Protein AF-A0A554JLN6-F1 (afdb_monomer)

pLDDT: mean 87.77, std 11.0, range [39.47, 96.19]

Radius of gyration: 17.54 Å; Cα contacts (8 Å, |Δi|>4): 38; chains: 1; bounding box: 42×24×53 Å

Secondary structure (DSSP, 8-state):
---SHHHHHHHHHHHHHHHHHHHHHHHHHHHHHHHHHHTTT--HHHHHHHHHHHHHHHHHHHHTTSS-HHHHHHHHHHHHHHHS----

Solvent-accessible surface area (backbone atoms only — not comparable to full-atom values): 5034 Å² total; per-residue (Å²): 132,65,83,50,73,67,49,46,51,50,52,55,53,48,54,57,49,49,55,56,36,46,54,50,53,50,53,42,51,51,49,51,54,51,53,65,57,40,74,80,78,58,63,69,70,62,52,54,55,52,50,52,53,39,51,56,43,39,51,55,24,29,73,71,64,62,33,55,64,68,58,38,50,54,51,51,52,56,51,46,66,72,72,48,82,80,78,128

Mean predicted aligned error: 5.48 Å

Foldseek 3Di:
DDDDPVVVVVVVVVVVVVVVLVVLVVQLVVLVVVLVVCVVPHDLVVNVVSLVVSLVSLVVCCVSVSDPPVRSVVVNVVSCVVNPDDPD

Nearest PDB structures (foldseek):
  8v9l-assembly1_t  TM=9.583E-01  e=5.470E-03  Mycolicibacterium smegmatis MC2 155
  7kgb-assembly1_t  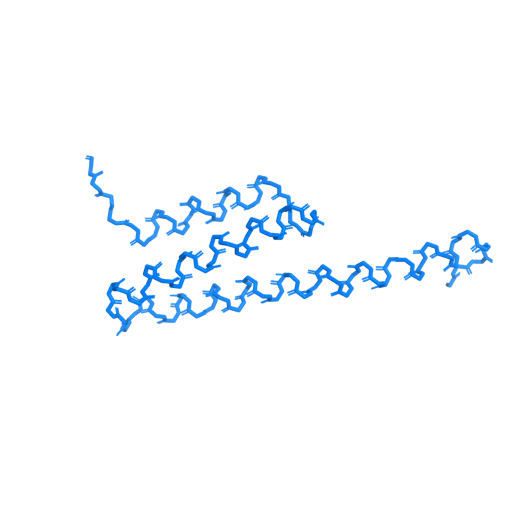TM=9.449E-01  e=4.851E-03  Mycobacterium tuberculosis H37Rv
  5zeb-assembly1_t  TM=9.173E-01  e=6.548E-03  Mycolicibacterium smegmatis MC2 155
  7boe-assembly1_T  TM=9.152E-01  e=7.383E-03  Escherichia coli K-12
  7sfr-assembly1_t  TM=9.378E-01  e=8.839E-03  Mycobacterium tuberculosis

Sequence (88 aa):
MPTTRSAKKAHRQSLQRKMRNNAHIHAYKKIIKVLLRLNNTAPRKDMQTVLSLLYKQLDKAAKTHALSRNKARRLKSRFAKRFLPTSV

Structure (mmCIF, N/CA/C/O backbone):
data_AF-A0A554JLN6-F1
#
_entry.id   AF-A0A554JLN6-F1
#
loop_
_atom_site.group_PDB
_atom_site.id
_atom_site.type_symbol
_atom_site.label_atom_id
_atom_site.label_alt_id
_atom_site.label_comp_id
_atom_site.label_asym_id
_atom_site.label_entity_id
_atom_site.label_seq_id
_atom_site.pdbx_PDB_ins_code
_atom_site.Cartn_x
_atom_site.Cartn_y
_atom_site.Cartn_z
_atom_site.occupancy
_atom_site.B_iso_or_equiv
_atom_site.auth_seq_id
_atom_site.auth_comp_id
_atom_site.auth_asym_id
_atom_site.auth_atom_id
_atom_site.pdbx_PDB_model_num
ATOM 1 N N . MET A 1 1 ? 6.329 1.693 -28.774 1.00 70.06 1 MET A N 1
ATOM 2 C CA . MET A 1 1 ? 7.070 0.535 -28.216 1.00 70.06 1 MET A CA 1
ATOM 3 C C . MET A 1 1 ? 8.527 0.928 -28.005 1.00 70.06 1 MET A C 1
ATOM 5 O O . MET A 1 1 ? 9.044 1.673 -28.826 1.00 70.06 1 MET A O 1
ATOM 9 N N . PRO A 1 2 ? 9.186 0.486 -26.923 1.00 84.62 2 PRO A N 1
ATOM 10 C CA . PRO A 1 2 ? 10.585 0.826 -26.671 1.00 84.62 2 PRO A CA 1
ATOM 11 C C . PRO A 1 2 ? 11.513 0.225 -27.737 1.00 84.62 2 PRO A C 1
ATOM 13 O O . PRO A 1 2 ? 11.471 -0.978 -27.998 1.00 84.62 2 PRO A O 1
ATOM 16 N N . THR A 1 3 ? 12.358 1.062 -28.334 1.00 91.44 3 THR A N 1
ATOM 17 C CA . THR A 1 3 ? 13.269 0.695 -29.430 1.00 91.44 3 THR A CA 1
ATOM 18 C C . THR A 1 3 ? 14.596 0.147 -28.903 1.00 91.44 3 THR A C 1
ATOM 20 O O . THR A 1 3 ? 15.039 -0.924 -29.321 1.00 91.44 3 THR A O 1
ATOM 23 N N . THR A 1 4 ? 15.184 0.800 -27.899 1.00 96.19 4 THR A N 1
ATOM 24 C CA . THR A 1 4 ? 16.460 0.397 -27.290 1.00 96.19 4 THR A CA 1
ATOM 25 C C . THR A 1 4 ? 16.316 -0.790 -26.326 1.00 96.19 4 THR A C 1
ATOM 27 O O . THR A 1 4 ? 15.275 -1.003 -25.691 1.00 96.19 4 THR A O 1
ATOM 30 N N . ARG A 1 5 ? 17.388 -1.584 -26.171 1.00 93.56 5 ARG A N 1
ATOM 31 C CA . ARG A 1 5 ? 17.421 -2.745 -25.254 1.00 93.56 5 ARG A CA 1
ATOM 32 C C . ARG A 1 5 ? 17.162 -2.341 -23.794 1.00 93.56 5 ARG A C 1
ATOM 34 O O . ARG A 1 5 ? 16.424 -3.032 -23.087 1.00 93.56 5 ARG A O 1
ATOM 41 N N . SER A 1 6 ? 17.716 -1.208 -23.357 1.00 93.81 6 SER A N 1
ATOM 42 C CA . SER A 1 6 ? 17.507 -0.649 -22.014 1.00 93.81 6 SER A CA 1
ATOM 43 C C . SER A 1 6 ? 16.048 -0.249 -21.785 1.00 93.81 6 SER A C 1
ATOM 45 O O . SER A 1 6 ? 15.465 -0.629 -20.767 1.00 93.81 6 SER A O 1
ATOM 47 N N . ALA A 1 7 ? 15.413 0.410 -22.759 1.00 95.19 7 ALA A N 1
ATOM 48 C CA . ALA A 1 7 ? 14.009 0.798 -22.669 1.00 95.19 7 ALA A CA 1
ATOM 49 C C . ALA A 1 7 ? 13.072 -0.423 -22.637 1.00 95.19 7 ALA A C 1
ATOM 51 O O . ALA A 1 7 ? 12.128 -0.459 -21.843 1.00 95.19 7 ALA A O 1
ATOM 52 N N . LYS A 1 8 ? 13.360 -1.475 -23.419 1.00 95.62 8 LYS A N 1
ATOM 53 C CA . LYS A 1 8 ? 12.610 -2.747 -23.366 1.00 95.62 8 LYS A CA 1
ATOM 54 C C . LYS A 1 8 ? 12.685 -3.385 -21.972 1.00 95.62 8 LYS A C 1
ATOM 56 O O . LYS A 1 8 ? 11.668 -3.848 -21.453 1.00 95.62 8 LYS A O 1
ATOM 61 N N . LYS A 1 9 ? 13.863 -3.377 -21.334 1.00 94.88 9 LYS A N 1
ATOM 62 C CA . LYS A 1 9 ? 14.048 -3.871 -19.955 1.00 94.88 9 LYS A CA 1
ATOM 63 C C . LYS A 1 9 ? 13.288 -3.014 -18.940 1.00 94.88 9 LYS A C 1
ATOM 65 O O . LYS A 1 9 ? 12.572 -3.567 -18.105 1.00 94.88 9 LYS A O 1
ATOM 70 N N . ALA A 1 10 ? 13.401 -1.691 -19.032 1.00 95.69 10 ALA A N 1
ATOM 71 C CA . ALA A 1 10 ? 12.700 -0.762 -18.150 1.00 95.69 10 ALA A CA 1
ATOM 72 C C . ALA A 1 10 ? 11.174 -0.936 -18.236 1.00 95.69 10 ALA A C 1
ATOM 74 O O . ALA A 1 10 ? 10.498 -0.970 -17.207 1.00 95.69 10 ALA A O 1
ATOM 75 N N . HIS A 1 11 ? 10.637 -1.150 -19.441 1.00 95.56 11 HIS A N 1
ATOM 76 C CA . HIS A 1 11 ? 9.217 -1.427 -19.646 1.00 95.56 11 HIS A CA 1
ATOM 77 C C . HIS A 1 11 ? 8.765 -2.699 -18.910 1.00 95.56 11 HIS A C 1
ATOM 79 O O . HIS A 1 11 ? 7.788 -2.661 -18.160 1.00 95.56 11 HIS A O 1
ATOM 85 N N . ARG A 1 12 ? 9.518 -3.806 -19.023 1.00 95.06 12 ARG A N 1
ATOM 86 C CA . ARG A 1 12 ? 9.219 -5.043 -18.271 1.00 95.06 12 ARG A CA 1
ATOM 87 C C . ARG A 1 12 ? 9.239 -4.821 -16.757 1.00 95.06 12 ARG A C 1
ATOM 89 O O . ARG A 1 12 ? 8.331 -5.263 -16.056 1.00 95.06 12 ARG A O 1
ATOM 96 N N . GLN A 1 13 ? 10.247 -4.108 -16.252 1.00 96.19 13 GLN A N 1
ATOM 97 C CA . GLN A 1 13 ? 10.351 -3.789 -14.824 1.00 96.19 13 GLN A CA 1
ATOM 98 C C . GLN A 1 13 ? 9.178 -2.925 -14.344 1.00 96.19 13 GLN A C 1
ATOM 100 O O . GLN A 1 13 ? 8.642 -3.163 -13.261 1.00 96.19 13 GLN A O 1
ATOM 105 N N . SER A 1 14 ? 8.762 -1.946 -15.150 1.00 95.50 14 SER A N 1
ATOM 106 C CA . SER A 1 14 ? 7.626 -1.071 -14.854 1.00 95.50 14 SER A CA 1
ATOM 107 C C . SER A 1 14 ? 6.323 -1.859 -14.720 1.00 95.50 14 SER A C 1
ATOM 109 O O . SER A 1 14 ? 5.618 -1.699 -13.724 1.00 95.50 14 SER A O 1
ATOM 111 N N . LEU A 1 15 ? 6.043 -2.784 -15.646 1.00 95.81 15 LEU A N 1
ATOM 112 C CA . LEU A 1 15 ? 4.848 -3.634 -15.591 1.00 95.81 15 LEU A CA 1
ATOM 113 C C . LEU A 1 15 ? 4.795 -4.474 -14.308 1.00 95.81 15 LEU A C 1
ATOM 115 O O . LEU A 1 15 ? 3.786 -4.468 -13.602 1.00 95.81 15 LEU A O 1
ATOM 119 N N . GLN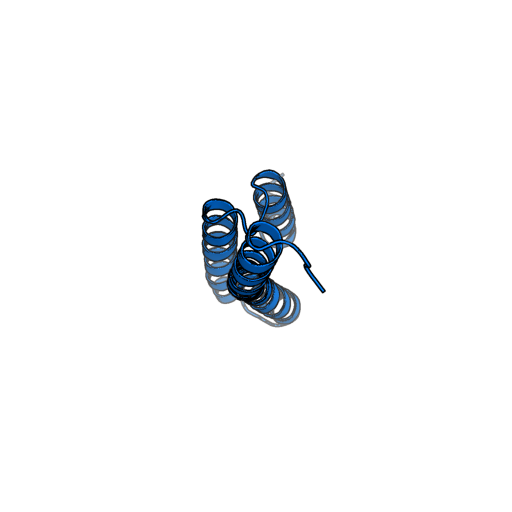 A 1 16 ? 5.901 -5.126 -13.944 1.00 96.00 16 GLN A N 1
ATOM 120 C CA . GLN A 1 16 ? 5.965 -5.924 -12.716 1.00 96.00 16 GLN A CA 1
ATOM 121 C C . GLN A 1 16 ? 5.797 -5.067 -11.452 1.00 96.00 16 GLN A C 1
ATOM 123 O O . GLN A 1 16 ? 5.095 -5.455 -10.515 1.00 96.00 16 GLN A O 1
ATOM 128 N N . ARG A 1 17 ? 6.416 -3.880 -11.414 1.00 95.56 17 ARG A N 1
ATOM 129 C CA . ARG A 1 17 ? 6.248 -2.924 -10.307 1.00 95.56 17 ARG A CA 1
ATOM 130 C C . ARG A 1 17 ? 4.803 -2.435 -10.216 1.00 95.56 17 ARG A C 1
ATOM 132 O O . ARG A 1 17 ? 4.257 -2.389 -9.117 1.00 95.56 17 ARG A O 1
ATOM 139 N N . LYS A 1 18 ? 4.166 -2.137 -11.352 1.00 95.62 18 LYS A N 1
ATOM 140 C CA . LYS A 1 18 ? 2.757 -1.729 -11.428 1.00 95.62 18 LYS A CA 1
ATOM 141 C C . LYS A 1 18 ? 1.840 -2.794 -10.834 1.00 95.62 18 LYS A C 1
ATOM 143 O O . LYS A 1 18 ? 0.994 -2.454 -10.014 1.00 95.62 18 LYS A O 1
ATOM 148 N N . MET A 1 19 ? 2.040 -4.068 -11.172 1.00 95.69 19 MET A N 1
ATOM 149 C CA . MET A 1 19 ? 1.247 -5.167 -10.606 1.00 95.69 19 MET A CA 1
ATOM 150 C C . MET A 1 19 ? 1.354 -5.231 -9.076 1.00 95.69 19 MET A C 1
ATOM 152 O O . MET A 1 19 ? 0.332 -5.246 -8.389 1.00 95.69 19 MET A O 1
ATOM 156 N N . ARG A 1 20 ? 2.578 -5.188 -8.530 1.00 94.44 20 ARG A N 1
ATOM 157 C CA . ARG A 1 20 ? 2.802 -5.210 -7.073 1.00 94.44 20 ARG A CA 1
ATOM 158 C C . ARG A 1 20 ? 2.203 -3.986 -6.375 1.00 94.44 20 ARG A C 1
ATOM 160 O O . ARG A 1 20 ? 1.508 -4.122 -5.370 1.00 94.44 20 ARG A O 1
ATOM 167 N N . ASN A 1 21 ? 2.405 -2.795 -6.935 1.00 94.25 21 ASN A N 1
ATOM 168 C CA . ASN A 1 21 ? 1.864 -1.557 -6.374 1.00 94.25 21 ASN A CA 1
ATOM 169 C C . ASN A 1 21 ? 0.334 -1.550 -6.396 1.00 94.25 21 ASN A C 1
ATOM 171 O O . ASN A 1 21 ? -0.292 -1.152 -5.413 1.00 94.25 21 ASN A O 1
ATOM 175 N N . ASN A 1 22 ? -0.277 -2.043 -7.475 1.00 95.31 22 ASN A N 1
ATOM 176 C CA . ASN A 1 22 ? -1.725 -2.165 -7.572 1.00 95.31 22 ASN A CA 1
ATOM 177 C C . ASN A 1 22 ? -2.278 -3.098 -6.492 1.00 95.31 22 ASN A C 1
ATOM 179 O O . ASN A 1 22 ? -3.260 -2.735 -5.849 1.00 95.31 22 ASN A O 1
ATOM 183 N N . ALA A 1 23 ? -1.633 -4.237 -6.218 1.00 94.25 23 ALA A N 1
ATOM 184 C CA . ALA A 1 23 ? -2.057 -5.140 -5.145 1.00 94.25 23 ALA A CA 1
ATOM 185 C C . ALA A 1 23 ? -2.115 -4.424 -3.781 1.00 94.25 23 ALA A C 1
ATOM 187 O O . ALA A 1 23 ? -3.141 -4.471 -3.098 1.00 94.25 23 ALA A O 1
ATOM 188 N N . HIS A 1 24 ? -1.070 -3.668 -3.424 1.00 92.44 24 HIS A N 1
ATOM 189 C CA . HIS A 1 24 ? -1.065 -2.853 -2.203 1.00 92.44 24 HIS A CA 1
ATOM 190 C C . HIS A 1 24 ? -2.153 -1.771 -2.215 1.00 92.44 24 HIS A C 1
ATOM 192 O O . HIS A 1 24 ? -2.834 -1.566 -1.208 1.00 92.44 24 HIS A O 1
ATOM 198 N N . ILE A 1 25 ? -2.350 -1.097 -3.354 1.00 91.88 25 ILE A N 1
ATOM 199 C CA . ILE A 1 25 ? -3.357 -0.041 -3.504 1.00 91.88 25 ILE A CA 1
ATOM 200 C C . ILE A 1 25 ? -4.775 -0.581 -3.330 1.00 91.88 25 ILE A C 1
ATOM 202 O O . ILE A 1 25 ? -5.588 0.020 -2.623 1.00 91.88 25 ILE A O 1
ATOM 206 N N . HIS A 1 26 ? -5.084 -1.709 -3.960 1.00 95.12 26 HIS A N 1
ATOM 207 C CA . HIS A 1 26 ? -6.395 -2.334 -3.862 1.00 95.12 26 HIS A CA 1
ATOM 208 C C . HIS A 1 26 ? -6.654 -2.880 -2.457 1.00 95.12 26 HIS A C 1
ATOM 210 O O . HIS A 1 26 ? -7.766 -2.708 -1.954 1.00 95.12 26 HIS A O 1
ATOM 216 N N . ALA A 1 27 ? -5.639 -3.442 -1.793 1.00 93.62 27 ALA A N 1
ATOM 217 C CA . ALA A 1 27 ? -5.763 -3.977 -0.440 1.00 93.62 27 ALA A CA 1
ATOM 218 C C . ALA A 1 27 ? -6.251 -2.921 0.565 1.00 93.62 27 ALA A C 1
ATOM 220 O O . ALA A 1 27 ? -7.289 -3.117 1.201 1.00 93.62 27 ALA A O 1
ATOM 221 N N . TYR A 1 28 ? -5.575 -1.767 0.675 1.00 92.06 28 TYR A N 1
ATOM 222 C CA . TYR A 1 28 ? -6.017 -0.741 1.630 1.00 92.06 28 TYR A CA 1
ATOM 223 C C . TYR A 1 28 ? -7.333 -0.077 1.192 1.00 92.06 28 TYR A C 1
ATOM 225 O O . TYR A 1 28 ? -8.173 0.225 2.037 1.00 92.06 28 TYR A O 1
ATOM 233 N N . LYS A 1 29 ? -7.567 0.116 -0.119 1.00 93.69 29 LYS A N 1
ATOM 234 C CA . LYS A 1 29 ? -8.835 0.679 -0.624 1.00 93.69 29 LYS A CA 1
ATOM 235 C C . LYS A 1 29 ? -10.030 -0.218 -0.301 1.00 93.69 29 LYS A C 1
ATOM 237 O O . LYS A 1 29 ? -11.100 0.305 0.005 1.00 93.69 29 LYS A O 1
ATOM 242 N N . LYS A 1 30 ? -9.865 -1.544 -0.354 1.00 94.88 30 LYS A N 1
ATOM 243 C CA . LYS A 1 30 ? -10.907 -2.505 0.037 1.00 94.88 30 LYS A CA 1
ATOM 244 C C . LYS A 1 30 ? -11.276 -2.328 1.510 1.00 94.88 30 LYS A C 1
ATOM 246 O O . LYS A 1 30 ? -12.456 -2.197 1.814 1.00 94.88 30 LYS A O 1
ATOM 251 N N . ILE A 1 31 ? -10.280 -2.226 2.391 1.00 91.81 31 ILE A N 1
ATOM 252 C CA . ILE A 1 31 ? -10.498 -2.009 3.830 1.00 91.81 31 ILE A CA 1
ATOM 253 C C . ILE A 1 31 ? -11.197 -0.669 4.085 1.00 91.81 31 ILE A C 1
ATOM 255 O O . ILE A 1 31 ? -12.149 -0.619 4.854 1.00 91.81 31 ILE A O 1
ATOM 259 N N . ILE A 1 32 ? -10.798 0.402 3.387 1.00 91.12 32 ILE A N 1
ATOM 260 C CA . ILE A 1 32 ? -11.471 1.708 3.491 1.00 91.12 32 ILE A CA 1
ATOM 261 C C . ILE A 1 32 ? -12.954 1.599 3.119 1.00 91.12 32 ILE A C 1
ATOM 263 O O . ILE A 1 32 ? -13.794 2.136 3.833 1.00 91.12 32 ILE A O 1
ATOM 267 N N . LYS A 1 33 ? -13.301 0.901 2.028 1.00 90.44 33 LYS A N 1
ATOM 268 C CA . LYS A 1 33 ? -14.711 0.706 1.643 1.00 90.44 33 LYS A CA 1
ATOM 269 C C . LYS A 1 33 ? -15.495 -0.051 2.715 1.00 90.44 33 LYS A C 1
ATOM 271 O O . LYS A 1 33 ? -16.635 0.307 2.982 1.00 90.44 33 LYS A O 1
ATOM 276 N N . VAL A 1 34 ? -14.890 -1.073 3.321 1.00 87.88 34 VAL A N 1
ATOM 277 C CA . VAL A 1 34 ? -15.506 -1.830 4.421 1.00 87.88 34 VAL A CA 1
ATOM 278 C C . VAL A 1 34 ? -15.732 -0.927 5.637 1.00 87.88 34 VAL A C 1
ATOM 280 O O . VAL A 1 34 ? -16.852 -0.867 6.129 1.00 87.88 34 VAL A O 1
ATOM 283 N N . LEU A 1 35 ? -14.730 -0.144 6.050 1.00 85.75 35 LEU A N 1
ATOM 284 C CA . LEU A 1 35 ? -14.858 0.823 7.152 1.00 85.75 35 LEU A CA 1
ATOM 285 C C . LEU A 1 35 ? -15.965 1.851 6.914 1.00 85.75 35 LEU A C 1
ATOM 287 O O . LEU A 1 35 ? -16.739 2.147 7.817 1.00 85.75 35 LEU A O 1
ATOM 291 N N . LEU A 1 36 ? -16.056 2.388 5.696 1.00 85.50 36 LEU A N 1
ATOM 292 C CA . LEU A 1 36 ? -17.088 3.363 5.345 1.00 85.50 36 LEU A CA 1
ATOM 293 C C . LEU A 1 36 ? -18.502 2.772 5.400 1.00 85.50 36 LEU A C 1
ATOM 295 O O . LEU A 1 36 ? -19.429 3.500 5.734 1.00 85.50 36 LEU A O 1
ATOM 299 N N . ARG A 1 37 ? -18.666 1.478 5.096 1.00 85.56 37 ARG A N 1
ATOM 300 C CA . ARG A 1 37 ? -19.955 0.779 5.224 1.00 85.56 37 ARG A CA 1
ATOM 301 C C . ARG A 1 37 ? -20.306 0.506 6.684 1.00 85.56 37 ARG A C 1
ATOM 303 O O . ARG A 1 37 ? -21.429 0.769 7.089 1.00 85.56 37 ARG A O 1
ATOM 310 N N . LEU A 1 38 ? -19.336 0.030 7.468 1.00 79.69 38 LEU A N 1
ATOM 311 C CA . LEU A 1 38 ? -19.527 -0.298 8.886 1.00 79.69 38 LEU A CA 1
ATOM 312 C C . LEU A 1 38 ? -19.918 0.925 9.725 1.00 79.69 38 LEU A C 1
ATOM 314 O O . LEU A 1 38 ? -20.665 0.774 10.686 1.00 79.69 38 LEU A O 1
ATOM 318 N N . AS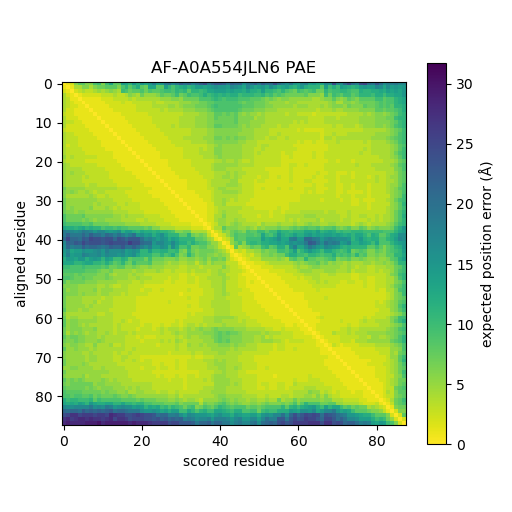N A 1 39 ? -19.463 2.126 9.346 1.00 70.12 39 ASN A N 1
ATOM 319 C CA . ASN A 1 39 ? -19.737 3.381 10.056 1.00 70.12 39 ASN A CA 1
ATOM 320 C C . ASN A 1 39 ? -21.224 3.641 10.359 1.00 70.12 39 ASN A C 1
ATOM 322 O O . ASN A 1 39 ? -21.522 4.348 11.312 1.00 70.12 39 ASN A O 1
ATOM 326 N N . ASN A 1 40 ? -22.143 3.103 9.555 1.00 66.25 40 ASN A N 1
ATOM 327 C CA . ASN A 1 40 ? -23.569 3.393 9.690 1.00 66.25 40 ASN A CA 1
ATOM 328 C C . ASN A 1 40 ? -24.336 2.323 10.488 1.00 66.25 40 ASN A C 1
ATOM 330 O O . ASN A 1 40 ? -25.497 2.549 10.808 1.00 66.25 40 ASN A O 1
ATOM 334 N N . THR A 1 41 ? -23.734 1.162 10.777 1.00 67.00 41 THR A N 1
ATOM 335 C CA . THR A 1 41 ? -24.497 -0.019 11.23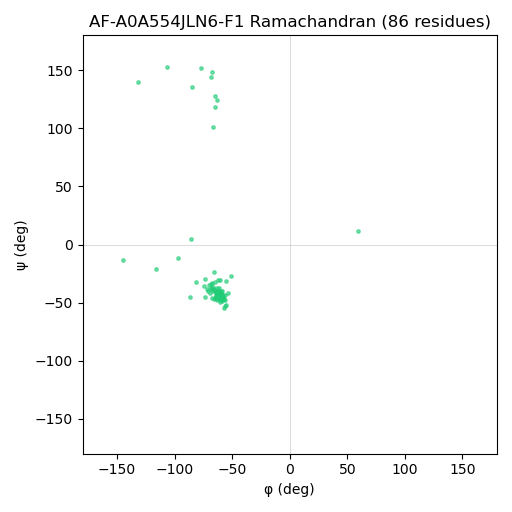1 1.00 67.00 41 THR A CA 1
ATOM 336 C C . THR A 1 41 ? -23.795 -0.917 12.254 1.00 67.00 41 THR A C 1
ATOM 338 O O . THR A 1 41 ? -24.451 -1.787 12.817 1.00 67.00 41 THR A O 1
ATOM 341 N N . ALA A 1 42 ? -22.485 -0.777 12.488 1.00 68.94 42 ALA A N 1
ATOM 342 C CA . ALA A 1 42 ? -21.708 -1.770 13.241 1.00 68.94 42 ALA A CA 1
ATOM 343 C C . ALA A 1 42 ? -21.312 -1.324 14.664 1.00 68.94 42 ALA A C 1
ATOM 345 O O . ALA A 1 42 ? -21.104 -0.132 14.908 1.00 68.94 42 ALA A O 1
ATOM 346 N N . PRO A 1 43 ? -21.126 -2.271 15.606 1.00 74.00 43 PRO A N 1
ATOM 347 C CA . PRO A 1 43 ? -20.632 -1.970 16.945 1.00 74.00 43 PRO A CA 1
ATOM 348 C C . PRO A 1 43 ? -19.169 -1.489 16.924 1.00 74.00 43 PRO A C 1
ATOM 350 O O . PRO A 1 43 ? -18.343 -1.922 16.119 1.00 74.00 43 PRO A O 1
ATOM 353 N N . ARG A 1 44 ? -18.812 -0.607 17.870 1.00 71.75 44 ARG A N 1
ATOM 354 C CA . ARG A 1 44 ? -17.488 0.053 17.946 1.00 71.75 44 ARG A CA 1
ATOM 355 C C . ARG A 1 44 ? -16.299 -0.918 17.986 1.00 71.75 44 ARG A C 1
ATOM 357 O O . ARG A 1 44 ? -15.228 -0.588 17.479 1.00 71.75 44 ARG A O 1
ATOM 364 N N . LYS A 1 45 ? -16.478 -2.111 18.566 1.00 72.62 45 LYS A N 1
ATOM 365 C CA . LYS A 1 45 ? -15.423 -3.135 18.664 1.00 72.62 45 LYS A CA 1
ATOM 366 C C . LYS A 1 45 ? -14.954 -3.604 17.282 1.00 72.62 45 LYS A C 1
ATOM 368 O O . LYS A 1 45 ? -13.750 -3.707 17.055 1.00 72.62 45 LYS A O 1
ATOM 373 N N . ASP A 1 46 ? -15.877 -3.765 16.338 1.00 77.44 46 ASP A N 1
ATOM 374 C CA . ASP A 1 46 ? -15.559 -4.195 14.973 1.00 77.44 46 ASP A CA 1
ATOM 375 C C . ASP A 1 46 ? -14.885 -3.080 14.167 1.00 77.44 46 ASP A C 1
ATOM 377 O O . ASP A 1 46 ? -14.030 -3.330 13.320 1.00 77.44 46 ASP A O 1
ATOM 381 N N . MET A 1 47 ? -15.188 -1.815 14.467 1.00 80.00 47 MET A N 1
ATOM 382 C CA . MET A 1 47 ? -14.488 -0.693 13.838 1.00 80.00 47 MET A CA 1
ATOM 383 C C . MET A 1 47 ? -13.017 -0.626 14.261 1.00 80.00 47 MET A C 1
ATOM 385 O O . MET A 1 47 ? -12.153 -0.380 13.419 1.00 80.00 47 MET A O 1
ATOM 389 N N . GLN A 1 48 ? -12.709 -0.882 15.537 1.00 83.81 48 GLN A N 1
ATOM 390 C CA . GLN A 1 48 ? -11.339 -0.810 16.058 1.00 83.81 48 GLN A CA 1
ATOM 391 C C . GLN A 1 48 ? -10.421 -1.886 15.451 1.00 83.81 48 GLN A C 1
ATOM 393 O O . GLN A 1 48 ? -9.250 -1.618 15.143 1.00 83.81 48 GLN A O 1
ATOM 398 N N . THR A 1 49 ? -10.945 -3.096 15.232 1.00 87.56 49 THR A N 1
ATOM 399 C CA . THR A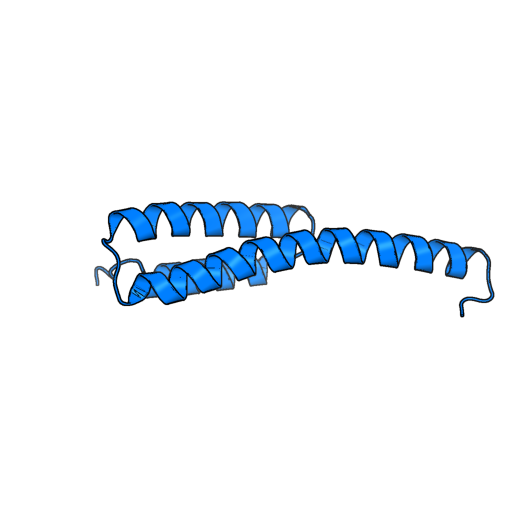 1 49 ? -10.194 -4.193 14.602 1.00 87.56 49 THR A CA 1
ATOM 400 C C . THR A 1 49 ? -9.906 -3.880 13.134 1.00 87.56 49 THR A C 1
ATOM 402 O O . THR A 1 49 ? -8.758 -3.975 12.684 1.00 87.56 49 THR A O 1
ATOM 405 N N . VAL A 1 50 ? -10.910 -3.405 12.392 1.00 87.94 50 VAL A N 1
ATOM 406 C CA . VAL A 1 50 ? -10.750 -3.038 10.979 1.00 87.94 50 VAL A CA 1
ATOM 407 C C . VAL A 1 50 ? -9.855 -1.798 10.819 1.00 87.94 50 VAL A C 1
ATOM 409 O O . VAL A 1 50 ? -9.057 -1.731 9.879 1.00 87.94 50 VAL A O 1
ATOM 412 N N . LEU A 1 51 ? -9.898 -0.848 11.757 1.00 88.94 51 LEU A N 1
ATOM 413 C CA . LEU A 1 51 ? -9.000 0.310 11.780 1.00 88.94 51 LEU A CA 1
ATOM 414 C C . LEU A 1 51 ? -7.537 -0.110 11.985 1.00 88.94 51 LEU A C 1
ATOM 416 O O . LEU A 1 51 ? -6.651 0.346 11.258 1.00 88.94 51 LEU A O 1
ATOM 420 N N . SER A 1 52 ? -7.289 -1.043 12.906 1.00 91.44 52 SER A N 1
ATOM 421 C CA . SER A 1 52 ? -5.957 -1.624 13.127 1.00 91.44 52 SER A CA 1
ATOM 422 C C . SER A 1 52 ? -5.423 -2.317 11.866 1.00 91.44 52 SER A C 1
ATOM 424 O O . SER A 1 52 ? -4.262 -2.132 11.481 1.00 91.44 52 SER A O 1
ATOM 426 N N . LEU A 1 53 ? -6.285 -3.058 11.158 1.00 92.31 53 LEU A N 1
ATOM 427 C CA . LEU A 1 53 ? -5.944 -3.676 9.873 1.00 92.31 53 LEU A CA 1
ATOM 428 C C . LEU A 1 53 ? -5.621 -2.634 8.795 1.00 92.31 53 LEU A C 1
ATOM 430 O O . LEU A 1 53 ? -4.654 -2.811 8.045 1.00 92.31 53 LEU A O 1
ATOM 434 N N . LEU A 1 54 ? -6.384 -1.538 8.730 1.00 92.75 54 LEU A N 1
ATOM 435 C CA . LEU A 1 54 ? -6.112 -0.440 7.805 1.00 92.75 54 LEU A CA 1
ATOM 436 C C . LEU A 1 54 ? -4.729 0.167 8.064 1.00 92.75 54 LEU A C 1
ATOM 438 O O . LEU A 1 54 ? -3.959 0.350 7.119 1.00 92.75 54 LEU A O 1
ATOM 442 N N . TYR A 1 55 ? -4.395 0.455 9.323 1.00 93.69 55 TYR A N 1
ATOM 443 C CA . TYR A 1 55 ? -3.100 1.033 9.687 1.00 93.69 55 TYR A CA 1
ATOM 444 C C . TYR A 1 55 ? -1.942 0.118 9.301 1.00 93.69 55 TYR A C 1
ATOM 446 O O . TYR A 1 55 ? -1.020 0.569 8.617 1.00 93.69 55 TYR A O 1
ATOM 454 N N . LYS A 1 56 ? -2.048 -1.179 9.611 1.00 94.19 56 LYS A N 1
ATOM 455 C CA . LYS A 1 56 ? -1.057 -2.188 9.213 1.00 94.19 56 LYS A CA 1
ATOM 456 C C . LYS A 1 56 ? -0.833 -2.207 7.698 1.00 94.19 56 LYS A C 1
ATOM 458 O O . LYS A 1 56 ? 0.309 -2.28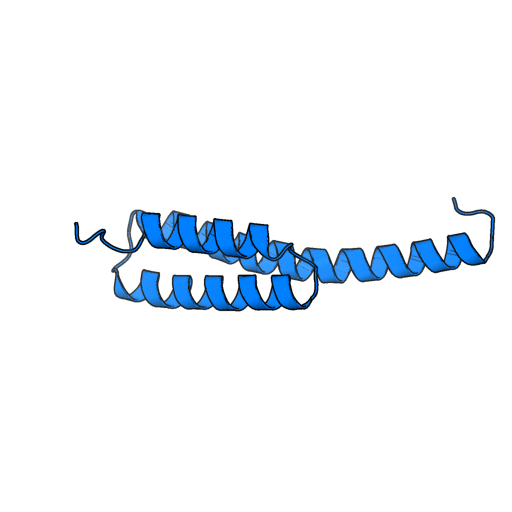9 7.245 1.00 94.19 56 LYS A O 1
ATOM 463 N N . GLN A 1 57 ? -1.900 -2.131 6.900 1.00 94.00 57 GLN A N 1
ATOM 464 C CA . GLN A 1 57 ? -1.778 -2.134 5.438 1.00 94.00 57 GLN A CA 1
ATOM 465 C C . GLN A 1 57 ? -1.208 -0.826 4.882 1.00 94.00 57 GLN A C 1
ATOM 467 O O . GLN A 1 57 ? -0.395 -0.868 3.957 1.00 94.00 57 GLN A O 1
ATOM 472 N N . LEU A 1 58 ? -1.574 0.325 5.452 1.00 94.00 58 LEU A N 1
ATOM 473 C CA . LEU A 1 58 ? -0.998 1.616 5.064 1.00 94.00 58 LEU A CA 1
ATOM 474 C C . LEU A 1 58 ? 0.509 1.668 5.336 1.00 94.00 58 LEU A C 1
ATOM 476 O O . LEU A 1 58 ? 1.256 2.154 4.486 1.00 94.00 58 LEU A O 1
ATOM 480 N N . ASP A 1 59 ? 0.965 1.122 6.463 1.00 94.00 59 ASP A N 1
ATOM 481 C CA . ASP A 1 59 ? 2.392 1.085 6.801 1.00 94.00 59 ASP A CA 1
ATOM 482 C C . ASP A 1 59 ? 3.180 0.143 5.896 1.00 94.00 59 ASP A C 1
ATOM 484 O O . ASP A 1 59 ? 4.251 0.501 5.405 1.00 94.00 59 ASP A O 1
ATOM 488 N N . LYS A 1 60 ? 2.628 -1.036 5.591 1.00 93.12 60 LYS A N 1
ATOM 489 C CA . LYS A 1 60 ? 3.241 -1.967 4.630 1.00 93.12 60 LYS A CA 1
ATOM 490 C C . LYS A 1 60 ? 3.326 -1.368 3.221 1.00 93.12 60 LYS A C 1
ATOM 492 O O . LYS A 1 60 ? 4.345 -1.525 2.546 1.00 93.12 60 LYS A O 1
ATOM 497 N N . ALA A 1 61 ? 2.292 -0.648 2.786 1.00 92.56 61 ALA A N 1
ATOM 498 C CA . ALA A 1 61 ? 2.297 0.059 1.505 1.00 92.56 61 ALA A CA 1
ATOM 499 C C . ALA A 1 61 ? 3.293 1.235 1.489 1.00 92.56 61 ALA A C 1
ATOM 501 O O . ALA A 1 61 ? 3.898 1.518 0.455 1.00 92.56 61 ALA A O 1
ATOM 502 N N . ALA A 1 62 ? 3.491 1.906 2.628 1.00 94.62 62 ALA A N 1
ATOM 503 C CA . ALA A 1 62 ? 4.491 2.961 2.765 1.00 94.62 62 ALA A CA 1
ATOM 504 C C . ALA A 1 62 ? 5.926 2.411 2.756 1.00 94.62 62 ALA A C 1
ATOM 506 O O . ALA A 1 62 ? 6.794 2.997 2.110 1.00 94.62 62 ALA A O 1
ATOM 507 N N . LYS A 1 63 ? 6.169 1.266 3.412 1.00 93.75 63 LYS A N 1
ATOM 508 C CA . LYS A 1 63 ? 7.480 0.590 3.443 1.00 93.75 63 LYS A CA 1
ATOM 509 C C . LYS A 1 63 ? 7.951 0.166 2.049 1.00 93.75 63 LYS A C 1
ATOM 511 O O . LYS A 1 63 ? 9.131 0.245 1.748 1.00 93.75 63 LYS A O 1
ATOM 516 N N . THR A 1 64 ? 7.028 -0.277 1.200 1.00 91.56 64 THR A N 1
ATOM 517 C CA . THR A 1 64 ? 7.316 -0.734 -0.173 1.00 91.56 64 THR A CA 1
ATOM 518 C C . THR A 1 64 ? 7.340 0.398 -1.204 1.00 91.56 64 THR A C 1
ATOM 520 O O . THR A 1 64 ? 7.469 0.133 -2.396 1.00 91.56 64 THR A O 1
ATOM 523 N N . HIS A 1 65 ? 7.196 1.656 -0.773 1.00 90.94 65 HIS A N 1
ATOM 524 C CA . HIS A 1 65 ? 7.083 2.839 -1.634 1.00 90.94 65 HIS A CA 1
ATOM 525 C C . HIS A 1 65 ? 5.898 2.821 -2.617 1.00 90.94 65 HIS A C 1
ATOM 527 O O . HIS A 1 65 ? 5.800 3.694 -3.480 1.00 90.94 65 HIS A O 1
ATOM 533 N N . ALA A 1 66 ? 4.943 1.896 -2.463 1.00 92.62 66 ALA A N 1
ATOM 534 C CA . ALA A 1 66 ? 3.675 1.935 -3.192 1.00 92.62 66 ALA A CA 1
ATOM 535 C C . ALA A 1 66 ? 2.821 3.154 -2.780 1.00 92.62 66 ALA A C 1
ATOM 537 O O . ALA A 1 66 ? 1.965 3.619 -3.536 1.00 92.62 66 ALA A O 1
ATOM 538 N N . LEU A 1 67 ? 3.060 3.683 -1.576 1.00 91.12 67 LEU A N 1
ATOM 539 C CA . LEU A 1 67 ? 2.443 4.886 -1.035 1.00 91.12 67 LEU A CA 1
ATOM 540 C C . LEU A 1 67 ? 3.516 5.805 -0.438 1.00 91.12 67 LEU A C 1
ATOM 542 O O . LEU A 1 67 ? 4.419 5.344 0.253 1.00 91.12 67 LEU A O 1
ATOM 546 N N . SER A 1 68 ? 3.403 7.120 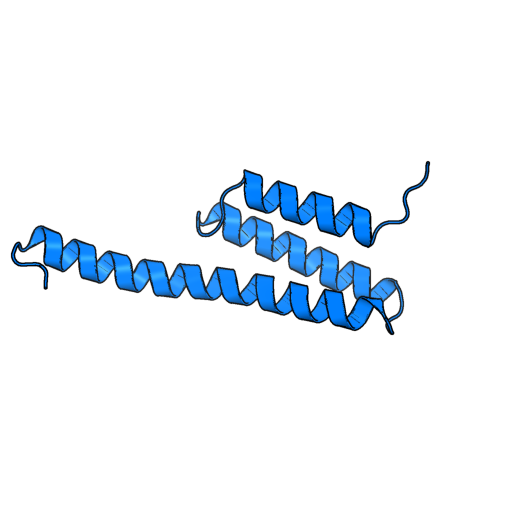-0.636 1.00 94.38 68 SER A N 1
ATOM 547 C CA . SER A 1 68 ? 4.301 8.053 0.051 1.00 94.38 68 SER A CA 1
ATOM 548 C C . SER A 1 68 ? 4.021 8.080 1.557 1.00 94.38 68 SER A C 1
ATOM 550 O O . SER A 1 68 ? 2.866 8.023 1.993 1.00 94.38 68 SER A O 1
ATOM 552 N N . ARG A 1 69 ? 5.078 8.234 2.367 1.00 94.06 69 ARG A N 1
ATOM 553 C CA . ARG A 1 69 ? 4.981 8.295 3.840 1.00 94.06 69 ARG A CA 1
ATOM 554 C C . ARG A 1 69 ? 3.985 9.364 4.305 1.00 94.06 69 ARG A C 1
ATOM 556 O O . ARG A 1 69 ? 3.146 9.101 5.160 1.00 94.06 69 ARG A O 1
ATOM 563 N N . ASN A 1 70 ? 4.003 10.536 3.669 1.00 95.62 70 ASN A N 1
ATOM 564 C CA . ASN A 1 70 ? 3.099 11.642 3.999 1.00 95.62 70 ASN A CA 1
ATOM 565 C C . ASN A 1 70 ? 1.636 11.316 3.675 1.00 95.62 70 ASN A C 1
ATOM 567 O O . ASN A 1 70 ? 0.736 11.683 4.429 1.00 95.62 70 ASN A O 1
ATOM 571 N N . LYS A 1 71 ? 1.376 10.585 2.583 1.00 94.69 71 LYS A N 1
ATOM 572 C CA . LYS A 1 71 ? 0.018 10.141 2.257 1.00 94.69 71 LYS A CA 1
ATOM 573 C C . LYS A 1 71 ? -0.479 9.094 3.253 1.00 94.69 71 LYS A C 1
ATOM 575 O O . LYS A 1 71 ? -1.637 9.174 3.653 1.00 94.69 71 LYS A O 1
ATOM 580 N N . ALA A 1 72 ? 0.383 8.179 3.699 1.00 94.56 72 ALA A N 1
ATOM 581 C CA . ALA A 1 72 ? 0.043 7.225 4.755 1.00 94.56 72 ALA A CA 1
ATOM 582 C C . ALA A 1 72 ? -0.326 7.943 6.066 1.00 94.56 72 ALA A C 1
ATOM 584 O O . ALA A 1 72 ? 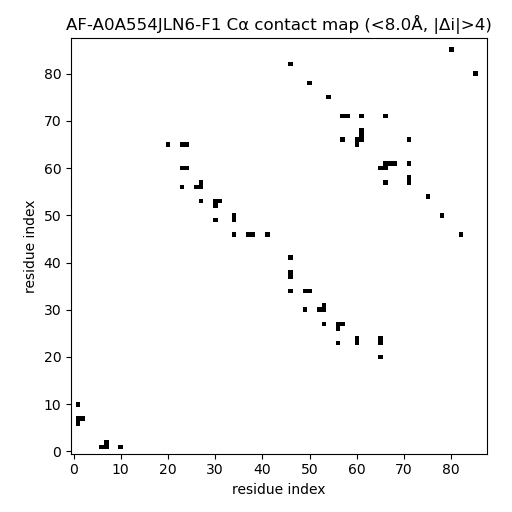-1.404 7.700 6.605 1.00 94.56 72 ALA A O 1
ATOM 585 N N . ARG A 1 73 ? 0.502 8.899 6.521 1.00 95.06 73 ARG A N 1
ATOM 586 C CA . ARG A 1 73 ? 0.221 9.720 7.718 1.00 95.06 73 ARG A CA 1
ATOM 587 C C . ARG A 1 73 ? -1.099 10.479 7.607 1.00 95.06 73 ARG A C 1
ATOM 589 O O . ARG A 1 73 ? -1.916 10.420 8.520 1.00 95.06 73 ARG A O 1
ATOM 596 N N . ARG A 1 74 ? -1.344 11.140 6.468 1.00 94.62 74 ARG A N 1
ATOM 597 C CA . ARG A 1 74 ? -2.590 11.884 6.231 1.00 94.62 74 ARG A CA 1
ATOM 598 C C . ARG A 1 74 ? -3.815 10.976 6.306 1.00 94.62 74 ARG A C 1
ATOM 600 O O . ARG A 1 74 ? -4.819 11.361 6.894 1.00 94.62 74 ARG A O 1
ATOM 607 N N . LEU A 1 75 ? -3.747 9.781 5.718 1.00 93.38 75 LEU A N 1
ATOM 608 C CA . LEU A 1 75 ? -4.849 8.822 5.784 1.00 93.38 75 LEU A CA 1
ATOM 609 C C . LEU A 1 75 ? -5.081 8.343 7.219 1.00 93.38 75 LEU A C 1
ATOM 611 O O . LEU A 1 75 ? -6.221 8.382 7.671 1.00 93.38 75 LEU 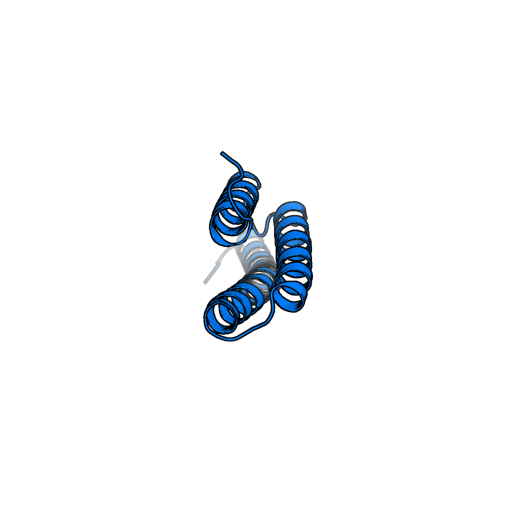A O 1
ATOM 615 N N . LYS A 1 76 ? -4.021 7.984 7.953 1.00 92.00 76 LYS A N 1
ATOM 616 C CA . LYS A 1 76 ? -4.124 7.608 9.370 1.00 92.00 76 LYS A CA 1
ATOM 617 C C . LYS A 1 76 ? -4.795 8.694 10.207 1.00 92.00 76 LYS A C 1
ATOM 619 O O . LYS A 1 76 ? -5.789 8.414 10.858 1.00 92.00 76 LYS A O 1
ATOM 624 N N . SER A 1 77 ? -4.310 9.931 10.120 1.00 92.44 77 SER A N 1
ATOM 625 C CA . SER A 1 77 ? -4.864 11.070 10.862 1.00 92.44 77 SER A CA 1
ATOM 626 C C . SER A 1 77 ? -6.343 11.314 10.533 1.00 92.44 77 SER A C 1
ATOM 628 O O . SER A 1 77 ? -7.159 11.466 11.439 1.00 92.44 77 SER A O 1
ATOM 630 N N . ARG A 1 78 ? -6.724 11.271 9.248 1.00 90.88 78 ARG A N 1
ATOM 631 C CA . ARG A 1 78 ? -8.126 11.461 8.839 1.00 90.88 78 ARG A CA 1
ATOM 632 C C . ARG A 1 78 ? -9.053 10.377 9.382 1.00 90.88 78 ARG A C 1
ATOM 634 O O . ARG A 1 78 ? -10.162 10.695 9.797 1.00 90.88 78 ARG A O 1
ATOM 641 N N . PHE A 1 79 ? -8.628 9.115 9.351 1.00 88.94 79 PHE A N 1
ATOM 642 C CA . PHE A 1 79 ? -9.444 8.015 9.867 1.00 88.94 79 PHE A CA 1
ATOM 643 C C . PHE A 1 79 ? -9.470 7.985 11.395 1.00 88.94 79 PHE A C 1
ATOM 645 O O . PHE A 1 79 ? -10.533 7.748 11.956 1.00 88.94 79 PHE A O 1
ATOM 652 N N . ALA A 1 80 ? -8.364 8.327 12.058 1.00 87.44 80 ALA A N 1
ATOM 653 C CA . ALA A 1 80 ? -8.329 8.540 13.500 1.00 87.44 80 ALA A CA 1
ATOM 654 C C . ALA A 1 80 ? -9.359 9.597 13.919 1.00 87.44 80 ALA A C 1
ATOM 656 O O . ALA A 1 80 ? -10.234 9.295 14.717 1.00 87.44 80 ALA A O 1
ATOM 657 N N . LYS A 1 81 ? -9.340 10.786 13.298 1.00 86.94 81 LYS A N 1
ATOM 658 C CA . LYS A 1 81 ? -10.289 11.872 13.605 1.00 86.94 81 LYS A CA 1
ATOM 659 C C . LYS A 1 81 ? -11.754 11.488 13.365 1.00 86.94 81 LYS A C 1
ATOM 661 O O . LYS A 1 81 ? -12.641 12.028 14.006 1.00 86.94 81 LYS A O 1
ATOM 666 N N . ARG A 1 82 ? -12.017 10.603 12.402 1.00 83.00 82 ARG A N 1
ATOM 667 C CA . ARG A 1 82 ? -13.383 10.203 12.044 1.00 83.00 82 ARG A CA 1
ATOM 668 C C . ARG A 1 82 ? -13.963 9.141 12.978 1.00 83.00 82 ARG A C 1
ATOM 670 O O . ARG A 1 82 ? -15.175 9.108 13.141 1.00 83.00 82 ARG A O 1
ATOM 677 N N . PHE A 1 83 ? -13.127 8.255 13.516 1.00 77.00 83 PHE A N 1
ATOM 678 C CA . PHE A 1 83 ? -13.584 7.059 14.231 1.00 77.00 83 PHE A CA 1
ATOM 679 C C . PHE A 1 83 ? -13.211 7.034 15.714 1.00 77.00 83 PHE A C 1
ATOM 681 O O . PHE A 1 83 ? -13.850 6.315 16.478 1.00 77.00 83 PHE A O 1
ATOM 688 N N . LEU A 1 84 ? -12.196 7.792 16.133 1.00 72.62 84 LEU A N 1
ATOM 689 C CA . LEU A 1 84 ? -11.906 7.984 17.549 1.00 72.62 84 LEU A CA 1
ATOM 690 C C . LEU A 1 84 ? -12.771 9.133 18.077 1.00 72.62 84 LEU A C 1
ATOM 692 O O . LEU A 1 84 ? -12.870 10.164 17.407 1.00 72.62 84 LEU A O 1
ATOM 696 N N . PRO A 1 85 ? -13.389 8.984 19.260 1.00 62.59 85 PRO A N 1
ATOM 697 C CA . PRO A 1 85 ? -14.033 10.106 19.916 1.00 62.59 85 PRO A CA 1
ATOM 698 C C . PRO A 1 85 ? -12.959 11.144 20.247 1.00 62.59 85 PRO A C 1
ATOM 700 O O . PRO A 1 85 ? -11.961 10.831 20.894 1.00 62.59 85 PRO A O 1
ATOM 703 N N . THR A 1 86 ? -13.146 12.375 19.787 1.00 56.62 86 THR A N 1
ATOM 704 C CA . THR A 1 86 ? -12.397 13.518 20.306 1.00 56.62 86 THR A CA 1
ATOM 705 C C . THR A 1 86 ? -12.817 13.726 21.756 1.00 56.62 86 THR A C 1
ATOM 707 O O . THR A 1 86 ? -13.895 14.258 22.007 1.00 56.62 86 THR A O 1
ATOM 710 N N . SER A 1 87 ? -11.995 13.275 22.705 1.00 52.25 87 SER A N 1
ATOM 711 C CA . SER A 1 87 ? -11.917 13.943 24.002 1.00 52.25 87 SER A CA 1
ATOM 712 C C . SER A 1 87 ? -11.364 15.335 23.719 1.00 52.25 87 SER A C 1
ATOM 714 O O . SER A 1 87 ? -10.296 15.441 23.110 1.00 52.25 87 SER A O 1
ATOM 716 N N . VAL A 1 88 ? -12.162 16.353 24.039 1.00 39.47 88 VAL A N 1
ATOM 717 C CA . VAL A 1 88 ? -11.765 17.767 24.001 1.00 39.47 88 VAL A CA 1
ATOM 718 C C . VAL A 1 88 ? -10.432 17.948 24.715 1.00 39.47 88 VAL A C 1
ATOM 720 O O . VAL A 1 88 ? -10.260 17.301 25.773 1.00 39.47 88 VAL A O 1
#